Protein AF-A0A397IUG8-F1 (afdb_monomer)

Foldseek 3Di:
DPPVVVVVVLVVLPVDDPPVSVVVVVVVQVVCCVVPVDRPLPDPDPDDDDDDDDDDDPPLPPVQAAEDADPPPCVVVLQVSCCVVPVQWDWDDQDPQRKIFTDGNDQCDADPWPRHGDRDGTWIWHQDPDPPSFWIWIADPVCNVTDIHTRYGYDD

Mean predicted aligned error: 15.85 Å

pLDDT: mean 71.84, std 16.37, range [29.31, 91.5]

Solvent-accessible surface area (backbone atoms only — not comparable to full-atom values): 9809 Å² total; per-residue (Å²): 130,84,60,67,60,60,60,52,56,52,56,70,50,68,85,48,74,62,81,64,42,56,56,52,51,53,53,52,52,50,53,47,33,70,75,66,73,47,63,91,83,64,67,96,72,82,76,85,80,80,87,87,80,94,76,93,71,92,79,70,66,82,83,64,54,42,78,40,78,48,88,73,81,47,50,68,61,52,50,52,50,48,30,72,77,34,74,50,41,41,84,75,47,66,48,101,77,64,27,37,35,25,38,66,77,43,74,79,48,52,38,94,64,81,64,47,64,57,86,80,66,45,41,33,37,40,55,74,79,78,92,63,76,39,52,35,30,41,41,45,79,91,46,75,89,53,72,68,47,71,42,34,34,46,62,131

Sequence (156 aa):
MLTDDYYKWYAELDDLPTPLTDKIRLILYRAYTEETGLDPWINSETSESKQIGEDADDYMSHDCVIKISKFPEDKDIIHDAVHKRFPFLTYTNSNAWHRDVFKYTDSEAKCPICKEVHTRLGIWGDWSCLGKDDHYFLNCPFRIDQKKVIIAIQEK

Radius of gyration: 17.5 Å; Cα contacts (8 Å, |Δi|>4): 181; chains: 1; bounding box: 40×41×42 Å

Secondary structure (DSSP, 8-state):
---HHHHHHHHHTTTS-HHHHHHHHHHHHHHHHHHH---TTS-S-----------S-----GGG-EEESSTTTTHHHHHHHHHHH-TTEEEEEEETTTEEEEEESSTTPBPTTT--B-SS-PEEEES-SSSS--EEEEE-TT-TTSPPEEEEEE--

Organism: NCBI:txid1348612

Structure (mmCIF, N/CA/C/O backbone):
data_AF-A0A397IUG8-F1
#
_entry.id   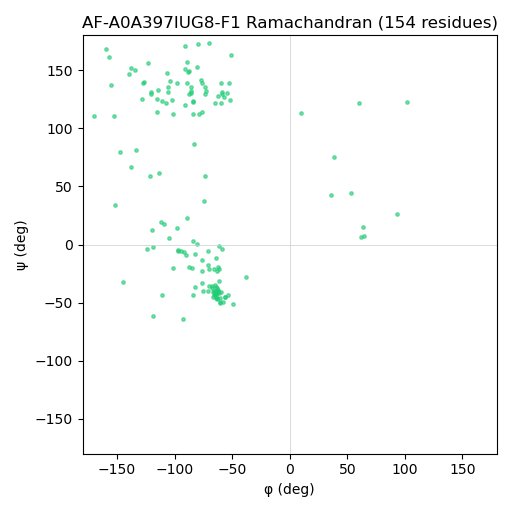AF-A0A397IUG8-F1
#
loop_
_atom_site.group_PDB
_atom_site.id
_atom_site.type_symbol
_atom_site.label_atom_id
_atom_site.label_alt_id
_atom_site.label_comp_id
_atom_site.label_asym_id
_atom_site.label_entity_id
_atom_site.label_seq_id
_atom_site.pdbx_PDB_ins_code
_atom_site.Cartn_x
_atom_site.Cartn_y
_atom_site.Cartn_z
_atom_site.occupancy
_atom_site.B_iso_or_equiv
_atom_site.auth_seq_id
_atom_site.auth_comp_id
_atom_site.auth_asym_id
_atom_site.auth_atom_id
_atom_site.pdbx_PDB_model_num
ATOM 1 N N . MET A 1 1 ? -2.101 -13.079 -28.030 1.00 40.66 1 MET A N 1
ATOM 2 C CA . MET A 1 1 ? -2.367 -14.457 -27.586 1.00 40.66 1 MET A CA 1
ATOM 3 C C . MET A 1 1 ? -1.403 -14.706 -26.442 1.00 40.66 1 MET A C 1
ATOM 5 O O . MET A 1 1 ? -0.252 -15.025 -26.699 1.00 40.66 1 MET A O 1
ATOM 9 N N . LEU A 1 2 ? -1.815 -14.395 -25.208 1.00 46.69 2 LEU A N 1
ATOM 10 C CA . LEU A 1 2 ? -1.109 -14.921 -24.041 1.00 46.69 2 LEU A CA 1
ATOM 11 C C . LEU A 1 2 ? -1.211 -16.439 -24.177 1.00 46.69 2 LEU A C 1
ATOM 13 O O . LEU A 1 2 ? -2.304 -16.963 -24.391 1.00 46.69 2 LEU A O 1
ATOM 17 N N . THR A 1 3 ? -0.074 -17.117 -24.226 1.00 59.59 3 THR A N 1
ATOM 18 C CA . THR A 1 3 ? -0.042 -18.571 -24.310 1.00 59.59 3 THR A CA 1
ATOM 19 C C . THR A 1 3 ? -0.647 -19.100 -23.016 1.00 59.59 3 THR A C 1
ATOM 21 O O . THR A 1 3 ? -0.155 -18.770 -21.937 1.00 59.59 3 THR A O 1
ATOM 24 N N . ASP A 1 4 ? -1.721 -19.889 -23.131 1.00 63.94 4 ASP A N 1
ATOM 25 C CA . ASP A 1 4 ? -2.411 -20.609 -22.042 1.00 63.94 4 ASP A CA 1
ATOM 26 C C . ASP A 1 4 ? -1.458 -21.175 -20.975 1.00 63.94 4 ASP A C 1
ATOM 28 O O . ASP A 1 4 ? -1.808 -21.294 -19.801 1.00 63.94 4 ASP A O 1
ATOM 32 N N . ASP A 1 5 ? -0.228 -21.477 -21.380 1.00 67.00 5 ASP A N 1
ATOM 33 C CA . ASP A 1 5 ? 0.876 -21.893 -20.537 1.00 67.00 5 ASP A CA 1
ATOM 34 C C . ASP A 1 5 ? 1.090 -20.987 -19.310 1.00 67.00 5 ASP A C 1
ATOM 36 O O . ASP A 1 5 ? 1.107 -21.520 -18.205 1.00 67.00 5 ASP A O 1
ATOM 40 N N . TYR A 1 6 ? 1.196 -19.652 -19.420 1.00 70.81 6 TYR A N 1
ATOM 41 C CA . TYR A 1 6 ? 1.493 -18.807 -18.239 1.00 70.81 6 TYR A CA 1
ATOM 42 C C . TYR A 1 6 ? 0.419 -18.933 -17.151 1.00 70.81 6 TYR A C 1
ATOM 44 O O . TYR A 1 6 ? 0.738 -19.123 -15.976 1.00 70.81 6 TYR A O 1
ATOM 52 N N . TYR A 1 7 ? -0.856 -18.879 -17.544 1.00 70.06 7 TYR A N 1
ATOM 53 C CA . TYR A 1 7 ? -1.974 -19.018 -16.610 1.00 70.06 7 TYR A CA 1
ATOM 54 C C . TYR A 1 7 ? -2.059 -20.426 -16.021 1.00 70.06 7 TYR A C 1
ATOM 56 O O . TYR A 1 7 ? -2.357 -20.575 -14.836 1.00 70.06 7 TYR A O 1
ATOM 64 N N . LYS A 1 8 ? -1.733 -21.453 -16.812 1.00 74.88 8 LYS A N 1
ATOM 65 C CA . LYS A 1 8 ? -1.651 -22.834 -16.337 1.00 74.88 8 LYS A CA 1
ATOM 66 C C 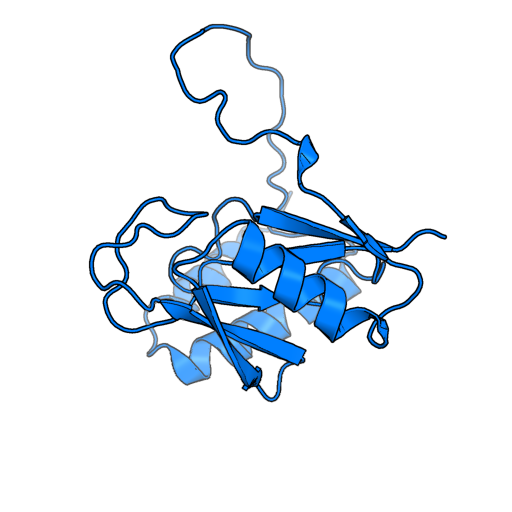. LYS A 1 8 ? -0.551 -23.010 -15.284 1.00 74.88 8 LYS A C 1
ATOM 68 O O . LYS A 1 8 ? -0.817 -23.563 -14.223 1.00 74.88 8 LYS A O 1
ATOM 73 N N . TRP A 1 9 ? 0.645 -22.472 -15.529 1.00 75.56 9 TRP A N 1
ATOM 74 C CA . TRP A 1 9 ? 1.749 -22.474 -14.562 1.00 75.56 9 TRP A CA 1
ATOM 75 C C . TRP A 1 9 ? 1.410 -21.686 -13.289 1.00 75.56 9 TRP A C 1
ATOM 77 O O . TRP A 1 9 ? 1.756 -22.111 -12.189 1.00 75.56 9 TRP A O 1
ATOM 87 N N . TYR A 1 10 ? 0.725 -20.545 -13.416 1.00 70.44 10 TYR A N 1
ATOM 88 C CA . TYR A 1 10 ? 0.308 -19.744 -12.264 1.00 70.44 10 TYR A CA 1
ATOM 89 C C . TYR A 1 10 ? -0.689 -20.495 -11.372 1.00 70.44 10 TYR A C 1
ATOM 91 O O . TYR A 1 10 ? -0.535 -20.490 -10.151 1.00 70.44 10 TYR A O 1
ATOM 99 N N . ALA A 1 11 ? -1.669 -21.175 -11.976 1.00 71.25 11 ALA A N 1
ATOM 100 C CA . ALA A 1 11 ? -2.666 -21.966 -11.257 1.00 71.25 11 ALA A CA 1
ATOM 101 C C . ALA A 1 11 ? -2.033 -23.124 -10.465 1.00 71.25 11 ALA A C 1
ATOM 103 O O . ALA A 1 11 ? -2.406 -23.352 -9.320 1.00 71.25 11 ALA A O 1
ATOM 104 N N . GLU A 1 12 ? -1.014 -23.792 -11.017 1.00 75.62 12 GLU A N 1
ATOM 105 C CA . GLU A 1 12 ? -0.266 -24.848 -10.310 1.00 75.62 12 GLU A CA 1
ATOM 106 C C . GLU A 1 12 ? 0.486 -24.331 -9.068 1.00 75.62 12 GLU A C 1
ATOM 108 O O . GLU A 1 12 ? 0.780 -25.096 -8.149 1.00 75.62 12 GLU A O 1
ATOM 113 N N . LEU A 1 13 ? 0.780 -23.028 -9.007 1.00 68.00 13 LEU A N 1
ATOM 114 C CA . LEU A 1 13 ? 1.410 -22.388 -7.855 1.00 68.00 13 LEU A CA 1
ATOM 115 C C . LEU A 1 13 ? 0.396 -21.862 -6.828 1.00 68.00 13 LEU A C 1
ATOM 117 O O . LEU A 1 13 ? 0.821 -21.423 -5.767 1.00 68.00 13 LEU A O 1
ATOM 121 N N . ASP A 1 14 ? -0.911 -21.837 -7.094 1.00 62.97 14 ASP A N 1
ATOM 122 C CA . ASP A 1 14 ? -1.920 -21.324 -6.143 1.00 62.97 14 ASP A CA 1
ATOM 123 C C . ASP A 1 14 ? -2.248 -22.277 -4.998 1.00 62.97 14 ASP A C 1
ATOM 125 O O . ASP A 1 14 ? -2.546 -21.837 -3.889 1.00 62.97 14 ASP A O 1
ATOM 129 N N . ASP A 1 15 ? -2.000 -23.566 -5.201 1.00 65.88 15 ASP A N 1
ATOM 130 C CA . ASP A 1 15 ? -2.264 -24.605 -4.206 1.00 65.88 15 ASP A CA 1
ATOM 131 C C . ASP A 1 15 ? -1.131 -24.797 -3.165 1.00 65.88 15 ASP A C 1
ATOM 133 O O . ASP A 1 15 ? -1.209 -25.681 -2.306 1.00 65.88 15 ASP A O 1
ATOM 137 N N . LEU A 1 16 ? -0.058 -23.992 -3.201 1.00 64.50 16 LEU A N 1
ATOM 138 C CA . LEU A 1 16 ? 1.146 -24.163 -2.366 1.00 64.50 16 LEU A CA 1
ATOM 139 C C . LEU A 1 16 ? 1.267 -23.126 -1.225 1.00 64.50 16 LEU A C 1
ATOM 141 O O . LEU A 1 16 ? 0.915 -21.960 -1.399 1.00 64.50 16 LEU A O 1
ATOM 145 N N . PRO A 1 17 ? 1.847 -23.493 -0.059 1.00 54.72 17 PRO A N 1
ATOM 146 C CA . PRO A 1 17 ? 1.953 -22.613 1.105 1.00 54.72 17 PRO A CA 1
ATOM 147 C C . PRO A 1 17 ? 2.718 -21.306 0.825 1.00 54.72 17 PRO A C 1
ATOM 149 O O . PRO A 1 17 ? 3.841 -21.284 0.325 1.00 54.72 17 PRO A O 1
ATOM 152 N N . THR A 1 18 ? 2.091 -20.211 1.243 1.00 61.19 18 THR A N 1
ATOM 153 C CA . THR A 1 18 ? 2.238 -18.828 0.760 1.00 61.19 18 THR A CA 1
ATOM 154 C C . THR A 1 18 ? 3.654 -18.217 0.731 1.00 61.19 18 THR A C 1
ATOM 156 O O . THR A 1 18 ? 4.006 -17.608 -0.277 1.00 61.19 18 THR A O 1
ATOM 159 N N . PRO A 1 19 ? 4.532 -18.365 1.747 1.00 54.78 19 PRO A N 1
ATOM 160 C C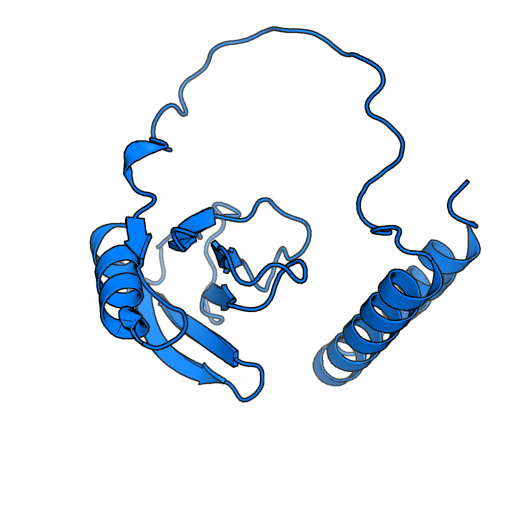A . PRO A 1 19 ? 5.748 -17.539 1.816 1.00 54.78 19 PRO A CA 1
ATOM 161 C C . PRO A 1 19 ? 6.812 -17.849 0.752 1.00 54.78 19 PRO A C 1
ATOM 163 O O . PRO A 1 19 ? 7.526 -16.950 0.305 1.00 54.78 19 PRO A O 1
ATOM 166 N N . LEU A 1 20 ? 6.965 -19.123 0.373 1.00 56.75 20 LEU A N 1
ATOM 167 C CA . LEU A 1 20 ? 7.956 -19.541 -0.628 1.00 56.75 20 LEU A CA 1
ATOM 168 C C . LEU A 1 20 ? 7.421 -19.313 -2.047 1.00 56.75 20 LEU A C 1
ATOM 170 O O . LEU A 1 20 ? 8.160 -18.894 -2.940 1.00 56.75 20 LEU A O 1
ATOM 174 N N . THR A 1 21 ? 6.122 -19.537 -2.216 1.00 63.22 21 THR A N 1
ATOM 175 C CA . THR A 1 21 ? 5.392 -19.418 -3.474 1.00 63.22 21 THR A CA 1
ATOM 176 C C . THR A 1 21 ? 5.371 -17.980 -3.993 1.00 63.22 21 THR A C 1
ATOM 178 O O . THR A 1 21 ? 5.625 -17.757 -5.175 1.00 63.22 21 THR A O 1
ATOM 181 N N . ASP A 1 22 ? 5.197 -16.985 -3.119 1.00 65.75 22 ASP A N 1
ATOM 182 C CA . ASP A 1 22 ? 5.182 -15.567 -3.512 1.00 65.75 22 ASP A CA 1
ATOM 183 C C . ASP A 1 22 ? 6.518 -15.098 -4.105 1.00 65.75 22 ASP A C 1
ATOM 185 O O . ASP A 1 22 ? 6.557 -14.342 -5.079 1.00 65.75 22 ASP A O 1
ATOM 189 N N . LYS A 1 23 ? 7.637 -15.588 -3.556 1.00 73.06 23 LYS A N 1
ATOM 190 C CA . LYS A 1 23 ? 8.977 -15.271 -4.067 1.00 73.06 23 LYS A CA 1
ATOM 191 C C . LYS A 1 23 ? 9.195 -15.863 -5.459 1.00 73.06 23 LYS A C 1
ATOM 193 O O . LYS A 1 23 ? 9.771 -15.201 -6.319 1.00 73.06 23 LYS A O 1
ATOM 198 N N . ILE A 1 24 ? 8.726 -17.090 -5.678 1.00 78.06 24 ILE A N 1
ATOM 199 C CA . ILE A 1 24 ? 8.817 -17.778 -6.972 1.00 78.06 24 ILE A CA 1
ATOM 200 C C . ILE A 1 24 ? 7.954 -17.057 -8.015 1.00 78.06 24 ILE A C 1
ATOM 202 O O . ILE A 1 24 ? 8.442 -16.758 -9.104 1.00 78.06 24 ILE A O 1
ATOM 206 N N . ARG A 1 25 ? 6.720 -16.676 -7.659 1.00 72.62 25 ARG A N 1
ATOM 207 C CA . ARG A 1 25 ? 5.813 -15.907 -8.530 1.00 72.62 25 ARG A CA 1
ATOM 208 C C . ARG A 1 25 ? 6.433 -14.600 -9.008 1.00 72.62 25 ARG A C 1
ATOM 210 O O . ARG A 1 25 ? 6.361 -14.286 -10.192 1.00 72.62 25 ARG A O 1
ATOM 217 N N . LEU A 1 26 ? 7.075 -13.853 -8.108 1.00 72.00 26 LEU A N 1
ATOM 218 C CA . LEU A 1 26 ? 7.681 -12.567 -8.454 1.00 72.00 26 LEU A CA 1
ATOM 219 C C . LEU A 1 26 ? 8.880 -12.720 -9.403 1.00 72.00 26 LEU A C 1
ATOM 221 O O . LEU A 1 26 ? 9.054 -11.894 -10.297 1.00 72.00 26 LEU A O 1
ATOM 225 N N . ILE A 1 27 ? 9.693 -13.768 -9.223 1.00 81.06 27 ILE A N 1
ATOM 226 C CA . ILE A 1 27 ? 10.823 -14.073 -10.115 1.00 81.06 27 ILE A CA 1
ATOM 227 C C . ILE A 1 27 ? 10.312 -14.400 -11.521 1.00 81.06 27 ILE A C 1
ATOM 229 O O . ILE A 1 27 ? 10.818 -13.847 -12.494 1.00 81.06 27 ILE A O 1
ATOM 233 N N . LEU A 1 28 ? 9.283 -15.245 -11.620 1.00 78.19 28 LEU A N 1
ATOM 234 C CA . LEU A 1 28 ? 8.687 -15.636 -12.899 1.00 78.19 28 LEU A CA 1
ATOM 235 C C . LEU A 1 28 ? 8.022 -14.454 -13.609 1.00 78.19 28 LEU A C 1
ATOM 237 O O . LEU A 1 28 ? 8.205 -14.282 -14.809 1.00 78.19 28 LEU A O 1
ATOM 241 N N . TYR A 1 29 ? 7.300 -13.613 -12.865 1.00 76.75 29 TYR A N 1
ATOM 242 C CA . TYR A 1 29 ? 6.704 -12.392 -13.401 1.00 76.75 29 TYR A CA 1
ATOM 243 C C . TYR A 1 29 ? 7.761 -11.464 -14.009 1.00 76.75 29 TYR A C 1
ATOM 245 O O . TYR A 1 29 ? 7.618 -11.051 -15.155 1.00 76.75 29 TYR A O 1
ATOM 253 N N . ARG A 1 30 ? 8.849 -11.186 -13.274 1.00 77.31 30 ARG A N 1
ATOM 254 C CA . ARG A 1 30 ? 9.938 -10.328 -13.768 1.00 77.31 30 ARG A CA 1
ATOM 255 C C . ARG A 1 30 ? 10.583 -10.899 -15.025 1.00 77.31 30 ARG A C 1
ATOM 257 O O . ARG A 1 30 ? 10.659 -10.186 -16.021 1.00 77.31 30 ARG A O 1
ATOM 264 N N . ALA A 1 31 ? 10.964 -12.177 -14.995 1.00 79.44 31 ALA A N 1
ATOM 265 C CA . ALA A 1 31 ? 11.579 -12.848 -16.139 1.00 79.44 31 ALA A CA 1
ATOM 266 C C . ALA A 1 31 ? 10.687 -12.765 -17.387 1.00 79.44 31 ALA A C 1
ATOM 268 O O . ALA A 1 31 ? 11.153 -12.386 -18.45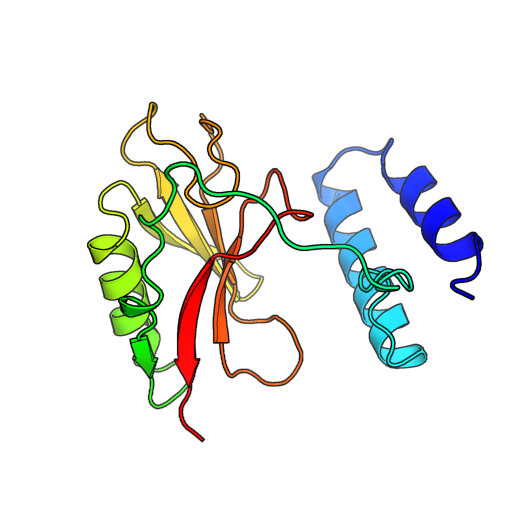7 1.00 79.44 31 ALA A O 1
ATOM 269 N N . TYR A 1 32 ? 9.386 -13.013 -17.231 1.00 74.44 32 TYR A N 1
ATOM 270 C CA . TYR A 1 32 ? 8.425 -12.905 -18.323 1.00 74.44 32 TYR A CA 1
ATOM 271 C C . TYR A 1 32 ? 8.314 -11.476 -18.872 1.00 74.44 32 TYR A C 1
ATOM 273 O O . TYR A 1 32 ? 8.346 -11.278 -20.088 1.00 74.44 32 TYR A O 1
ATOM 281 N N . THR A 1 33 ? 8.194 -10.469 -18.001 1.00 72.56 33 THR A N 1
ATOM 282 C CA . THR A 1 33 ? 8.097 -9.067 -18.437 1.00 72.56 33 THR A CA 1
ATOM 283 C C . THR A 1 33 ? 9.373 -8.582 -19.124 1.00 72.56 33 THR A C 1
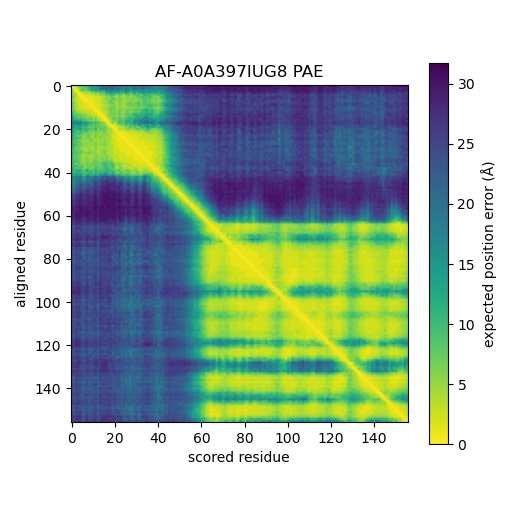ATOM 285 O O . THR A 1 33 ? 9.290 -7.813 -20.076 1.00 72.56 33 THR A O 1
ATOM 288 N N . GLU A 1 34 ? 10.544 -9.045 -18.682 1.00 76.31 34 GLU A N 1
ATOM 289 C CA . GLU A 1 34 ? 11.838 -8.720 -19.294 1.00 76.31 34 GLU A CA 1
ATOM 290 C C . GLU A 1 34 ? 12.005 -9.393 -20.662 1.00 76.31 34 GLU A C 1
ATOM 292 O O . GLU A 1 34 ? 12.504 -8.769 -21.596 1.00 76.31 34 GLU A O 1
ATOM 297 N N . GLU A 1 35 ? 11.561 -10.645 -20.798 1.00 75.44 35 GLU A N 1
ATOM 298 C CA . GLU A 1 35 ? 11.688 -11.418 -22.036 1.00 75.44 35 GLU A CA 1
ATOM 299 C C . GLU A 1 35 ? 10.682 -10.981 -23.107 1.00 75.44 35 GLU A C 1
ATOM 301 O O . GLU A 1 35 ? 11.018 -10.888 -24.287 1.00 75.44 35 GLU A O 1
ATOM 306 N N . THR A 1 36 ? 9.444 -10.693 -22.706 1.00 70.94 36 THR A N 1
ATOM 307 C CA . THR A 1 36 ? 8.351 -10.417 -23.650 1.00 70.94 36 THR A CA 1
ATOM 308 C C . THR A 1 36 ? 8.046 -8.932 -23.813 1.00 70.94 36 THR A C 1
ATOM 310 O O . THR A 1 36 ? 7.419 -8.546 -24.799 1.00 70.94 36 THR A O 1
ATOM 313 N N . GLY A 1 37 ? 8.448 -8.087 -22.858 1.00 70.94 37 GLY A N 1
ATOM 314 C CA . GLY A 1 37 ? 8.044 -6.679 -22.799 1.00 70.94 37 GLY A CA 1
ATOM 315 C C . GLY A 1 37 ? 6.541 -6.472 -22.568 1.00 70.94 37 GLY A C 1
ATOM 316 O O . GLY A 1 37 ? 6.061 -5.342 -22.656 1.00 70.94 37 GLY A O 1
ATOM 317 N N . LEU A 1 38 ? 5.790 -7.544 -22.301 1.00 67.81 38 LEU A N 1
ATOM 318 C CA . LEU A 1 38 ? 4.353 -7.524 -22.063 1.00 67.81 38 LEU A CA 1
ATOM 319 C C . LEU A 1 38 ? 4.087 -7.686 -20.572 1.00 67.81 38 LEU A C 1
ATOM 321 O O . LEU A 1 38 ? 4.727 -8.495 -19.904 1.00 67.81 38 LEU A O 1
ATOM 325 N N . ASP A 1 39 ? 3.105 -6.947 -20.062 1.00 67.31 39 ASP A N 1
ATOM 326 C CA . ASP A 1 39 ? 2.569 -7.198 -18.730 1.00 67.31 39 ASP A CA 1
ATOM 327 C C . ASP A 1 39 ? 1.500 -8.304 -18.841 1.00 67.31 39 ASP A C 1
ATOM 329 O O . ASP A 1 39 ? 0.458 -8.076 -19.464 1.00 67.31 39 ASP A O 1
ATOM 333 N N . PRO A 1 40 ? 1.734 -9.507 -18.281 1.00 59.38 40 PRO A N 1
ATOM 334 C CA . PRO A 1 40 ? 0.784 -10.618 -18.332 1.00 59.38 40 PRO A CA 1
ATOM 335 C C . PRO A 1 40 ? -0.530 -10.328 -17.587 1.00 59.38 40 PRO A C 1
ATOM 337 O O . PRO A 1 40 ? -1.495 -11.068 -17.763 1.00 59.38 40 PRO A O 1
ATOM 340 N N . TRP A 1 41 ? -0.596 -9.257 -16.788 1.00 63.91 41 TRP A N 1
ATOM 341 C CA . TRP A 1 41 ? -1.809 -8.800 -16.103 1.00 63.91 41 TRP A CA 1
ATOM 342 C C . TRP A 1 41 ? -2.574 -7.723 -16.879 1.00 63.91 41 TRP A C 1
ATOM 344 O O . TRP A 1 41 ? -3.678 -7.345 -16.482 1.00 63.91 41 TRP A O 1
ATOM 354 N N . ILE A 1 42 ? -2.030 -7.234 -17.999 1.00 58.62 42 ILE A N 1
ATOM 355 C CA . ILE A 1 42 ? -2.777 -6.408 -18.949 1.00 58.62 42 ILE A CA 1
ATOM 356 C C . ILE A 1 42 ? -3.557 -7.361 -19.855 1.00 58.62 42 ILE A C 1
ATOM 358 O O . ILE A 1 42 ? -3.109 -7.772 -20.926 1.00 58.62 42 ILE A O 1
ATOM 362 N N . ASN A 1 43 ? -4.746 -7.742 -19.394 1.00 46.00 43 ASN A N 1
ATOM 363 C CA . ASN A 1 43 ? -5.674 -8.548 -20.174 1.00 46.00 43 ASN A CA 1
ATOM 364 C C . ASN A 1 43 ? -5.989 -7.836 -21.498 1.00 46.00 43 ASN A C 1
ATOM 366 O O . ASN A 1 43 ? -6.421 -6.681 -21.525 1.00 46.00 43 ASN A O 1
ATOM 370 N N . SER A 1 44 ? -5.806 -8.553 -22.603 1.00 48.06 44 SER A N 1
ATOM 371 C CA . SER A 1 44 ? -6.195 -8.147 -23.949 1.00 48.06 44 SER A CA 1
ATOM 372 C C . SER A 1 44 ? -7.714 -8.221 -24.144 1.00 48.06 44 SER A C 1
ATOM 374 O O . SER A 1 44 ? -8.179 -8.943 -25.015 1.00 48.06 44 SER A O 1
ATOM 376 N N . GLU A 1 45 ? -8.483 -7.492 -23.338 1.00 43.44 45 GLU A N 1
ATOM 377 C CA . GLU A 1 45 ? -9.905 -7.213 -23.559 1.00 43.44 45 GLU A CA 1
ATOM 378 C C . GLU A 1 45 ? -10.237 -5.822 -23.005 1.00 43.44 45 GLU A C 1
ATOM 380 O O . GLU A 1 45 ? -10.784 -5.646 -21.924 1.00 43.44 45 GLU A O 1
ATOM 385 N N . THR A 1 46 ? -9.897 -4.789 -23.769 1.00 39.25 46 THR A N 1
ATOM 386 C CA . THR A 1 46 ? -10.613 -3.506 -23.706 1.00 39.25 46 THR A CA 1
ATOM 387 C C . THR A 1 46 ? -11.163 -3.203 -25.093 1.00 39.25 46 THR A C 1
ATOM 389 O O . THR A 1 46 ? -10.857 -2.195 -25.720 1.00 39.25 46 THR A O 1
ATOM 392 N N . SER A 1 47 ? -11.993 -4.121 -25.595 1.00 38.44 47 SER A N 1
ATOM 393 C CA . SER A 1 47 ? -13.041 -3.743 -26.536 1.00 38.44 47 SER A CA 1
ATOM 394 C C . SER A 1 47 ? -14.163 -3.087 -25.732 1.00 38.44 47 SER A C 1
ATOM 396 O O . SER A 1 47 ? -14.775 -3.728 -24.882 1.00 38.44 47 SER A O 1
ATOM 398 N N . GLU A 1 48 ? -14.359 -1.795 -25.980 1.00 44.00 48 GLU A N 1
ATOM 399 C CA . GLU A 1 48 ? -15.564 -0.993 -25.745 1.00 44.00 48 GLU A CA 1
ATOM 400 C C . GLU A 1 48 ? -16.697 -1.639 -24.918 1.00 44.00 48 GLU A C 1
ATOM 402 O O . GLU A 1 48 ? -17.444 -2.482 -25.413 1.00 44.00 48 GLU A O 1
ATOM 407 N N . SER A 1 49 ? -16.965 -1.124 -23.713 1.00 37.72 49 SER A N 1
ATOM 408 C CA . SER A 1 49 ? -18.356 -1.031 -23.249 1.00 37.72 49 SER A CA 1
ATOM 409 C C . SER A 1 49 ? -18.587 0.113 -22.252 1.00 37.72 49 SER A C 1
ATOM 411 O O . SER A 1 49 ? -18.125 0.111 -21.120 1.00 37.72 49 SER A O 1
ATOM 413 N N . LYS A 1 50 ? -19.325 1.101 -22.772 1.00 34.22 50 LYS A N 1
ATOM 414 C CA . LYS A 1 50 ? -20.532 1.738 -22.220 1.00 34.22 50 LYS A CA 1
ATOM 415 C C . LYS A 1 50 ? -20.486 2.445 -20.857 1.00 34.22 50 LYS A C 1
ATOM 417 O O . LYS A 1 50 ? -20.296 1.866 -19.799 1.00 34.22 50 LYS A O 1
ATOM 422 N N . GLN A 1 51 ? -20.837 3.726 -20.961 1.00 45.72 51 GLN A N 1
ATOM 423 C CA . GLN A 1 51 ? -21.361 4.613 -19.927 1.00 45.72 51 GLN A CA 1
ATOM 424 C C . GLN A 1 51 ? -22.561 4.010 -19.162 1.00 45.72 51 GLN A C 1
ATOM 426 O O . GLN A 1 51 ? -23.278 3.169 -19.708 1.00 45.72 51 GLN A O 1
ATOM 431 N N . ILE A 1 52 ? -22.829 4.617 -17.992 1.00 34.41 52 ILE A N 1
ATOM 432 C CA . ILE A 1 52 ? -23.963 4.489 -17.041 1.00 34.41 52 ILE A CA 1
ATOM 433 C C . ILE A 1 52 ? -23.587 3.616 -15.820 1.00 34.41 52 ILE A C 1
ATOM 435 O O . ILE A 1 52 ? -23.188 2.474 -15.990 1.00 34.41 52 ILE A O 1
ATOM 439 N N . GLY A 1 53 ? -23.672 4.072 -14.565 1.00 29.31 53 GLY A N 1
ATOM 440 C CA . GLY A 1 53 ? -24.363 5.241 -14.021 1.00 29.31 53 GLY A CA 1
ATOM 441 C C . GLY A 1 53 ? -23.824 5.684 -12.657 1.00 29.31 53 GLY A C 1
ATOM 442 O O . GLY A 1 53 ? -23.009 5.009 -12.030 1.00 29.31 53 GLY A O 1
ATOM 443 N N . GLU A 1 54 ? -24.269 6.878 -12.285 1.00 50.22 54 GLU A N 1
ATOM 444 C CA . GLU A 1 54 ? -24.094 7.551 -11.002 1.00 50.22 54 GLU A CA 1
ATOM 445 C C . GLU A 1 54 ? -24.571 6.657 -9.852 1.00 50.22 54 GLU A C 1
ATOM 447 O O . GLU A 1 54 ? -25.675 6.133 -9.928 1.00 50.22 54 GLU A O 1
ATOM 452 N N . ASP A 1 55 ? -23.744 6.496 -8.816 1.00 33.50 55 ASP A N 1
ATOM 453 C CA . ASP A 1 55 ? -24.179 6.471 -7.415 1.00 33.50 55 ASP A CA 1
ATOM 454 C C . ASP A 1 55 ? -22.951 6.514 -6.484 1.00 33.50 55 ASP A C 1
ATOM 456 O O . ASP A 1 55 ? -22.147 5.588 -6.417 1.00 33.50 55 ASP A O 1
ATOM 460 N N . ALA A 1 56 ? -22.815 7.654 -5.800 1.00 37.59 56 ALA A N 1
ATOM 461 C CA . ALA A 1 56 ? -22.132 7.862 -4.522 1.00 37.59 56 ALA A CA 1
ATOM 462 C C . ALA A 1 56 ? -20.820 7.090 -4.254 1.00 37.59 56 ALA A C 1
ATOM 464 O O . ALA A 1 56 ? -20.786 6.211 -3.398 1.00 37.59 56 ALA A O 1
ATOM 465 N N . ASP A 1 57 ? -19.709 7.498 -4.877 1.00 37.31 57 ASP A N 1
ATOM 466 C CA . ASP A 1 57 ? -18.372 7.204 -4.322 1.00 37.31 57 ASP A CA 1
ATOM 467 C C . ASP A 1 57 ? -17.311 8.257 -4.711 1.00 37.31 57 ASP A C 1
ATOM 469 O O . ASP A 1 57 ? -16.121 7.978 -4.875 1.00 37.31 57 ASP A O 1
ATOM 473 N N . ASP A 1 58 ? -17.746 9.518 -4.821 1.00 37.97 58 ASP A N 1
ATOM 474 C CA . ASP A 1 58 ? -16.914 10.705 -5.088 1.00 37.97 58 ASP A CA 1
ATOM 475 C C . ASP A 1 58 ? -16.078 11.141 -3.857 1.00 37.97 58 ASP A C 1
ATOM 477 O O . ASP A 1 58 ? -15.916 12.320 -3.559 1.00 37.97 58 ASP A O 1
ATOM 481 N N . TYR A 1 59 ? -15.559 10.177 -3.084 1.00 44.56 59 TYR A N 1
ATOM 482 C CA . TYR A 1 59 ? -14.644 10.420 -1.955 1.00 44.56 59 TYR A CA 1
ATOM 483 C C . TYR A 1 59 ? -13.222 9.903 -2.217 1.00 44.56 59 TYR A C 1
ATOM 485 O O . TYR A 1 59 ? -12.418 9.706 -1.308 1.00 44.56 59 TYR A O 1
ATOM 493 N N . MET A 1 60 ? -12.864 9.682 -3.477 1.00 45.25 60 MET A N 1
ATOM 494 C CA . MET A 1 60 ? -11.475 9.455 -3.870 1.00 45.25 60 MET A CA 1
ATOM 495 C C . MET A 1 60 ? -11.032 10.627 -4.728 1.00 45.25 60 MET A C 1
ATOM 497 O O . MET A 1 60 ? -10.697 10.454 -5.896 1.00 45.25 60 MET A O 1
ATOM 501 N N . SER A 1 61 ? -11.059 11.828 -4.139 1.00 44.66 61 SER A N 1
ATOM 502 C CA . SER A 1 61 ? -10.518 13.005 -4.803 1.00 44.66 61 SER A CA 1
ATOM 503 C C . 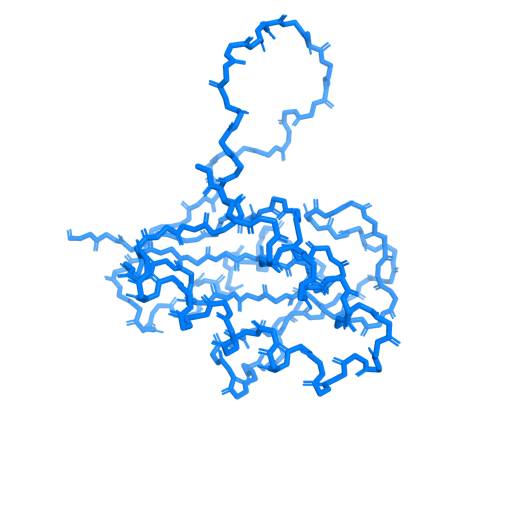SER A 1 61 ? -9.091 12.700 -5.263 1.00 44.66 61 SER A C 1
ATOM 505 O O . SER A 1 61 ? -8.217 12.312 -4.476 1.00 44.66 61 SER A O 1
ATOM 507 N N . HIS A 1 62 ? -8.872 12.879 -6.562 1.00 47.94 62 HIS A N 1
ATOM 508 C CA . HIS A 1 62 ? -7.556 12.916 -7.182 1.00 47.94 62 HIS A CA 1
ATOM 509 C C . HIS A 1 62 ? -6.660 14.035 -6.583 1.00 47.94 62 HIS A C 1
ATOM 511 O O . HIS A 1 62 ? -5.475 14.076 -6.901 1.00 47.94 62 HIS A O 1
ATOM 517 N N . ASP A 1 63 ? -7.163 14.878 -5.664 1.00 53.25 63 ASP A N 1
ATOM 518 C CA . ASP A 1 63 ? -6.451 16.008 -5.031 1.00 53.25 63 ASP A CA 1
ATOM 519 C C . ASP A 1 63 ? -5.342 15.643 -4.030 1.00 53.25 63 ASP A C 1
ATOM 521 O O . ASP A 1 63 ? -4.664 16.528 -3.513 1.00 53.25 63 ASP A O 1
ATOM 525 N N . CYS A 1 64 ? -5.144 14.368 -3.691 1.00 70.44 64 CYS A N 1
ATOM 526 C CA . CYS A 1 64 ? -4.206 13.984 -2.623 1.00 70.44 64 CYS A CA 1
ATOM 527 C C . CYS A 1 64 ? -2.883 13.384 -3.117 1.00 70.44 64 CYS A C 1
ATOM 529 O O . CYS A 1 64 ? -2.110 12.890 -2.294 1.00 70.44 64 CYS A O 1
ATOM 531 N N . VAL A 1 65 ? -2.633 13.367 -4.430 1.00 85.44 65 VAL A N 1
ATOM 532 C CA . VAL A 1 65 ? -1.354 12.891 -4.973 1.00 85.44 65 VAL A CA 1
ATOM 533 C C . VAL A 1 65 ? -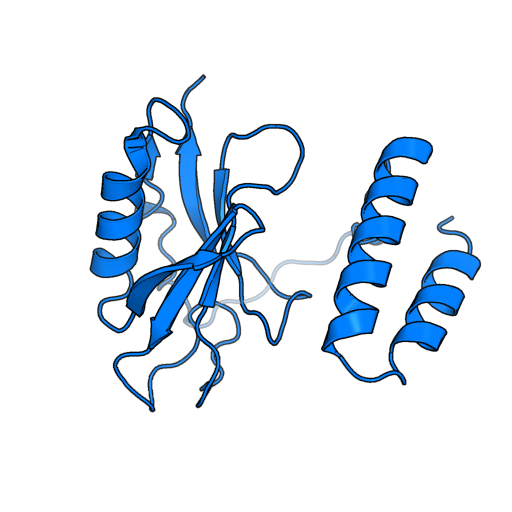0.316 13.998 -4.821 1.00 85.44 65 VAL A C 1
ATOM 535 O O . VAL A 1 65 ? -0.418 15.047 -5.455 1.00 85.44 65 VAL A O 1
ATOM 538 N N . ILE A 1 66 ? 0.676 13.779 -3.963 1.00 88.31 66 ILE A N 1
ATOM 539 C CA . ILE A 1 66 ? 1.753 14.744 -3.747 1.00 88.31 66 ILE A CA 1
ATOM 540 C C . ILE A 1 66 ? 2.799 14.642 -4.853 1.00 88.31 66 ILE A C 1
ATOM 542 O O . ILE A 1 66 ? 3.013 13.584 -5.445 1.00 88.31 66 ILE A O 1
ATOM 546 N N . LYS A 1 67 ? 3.482 15.749 -5.113 1.00 87.88 67 LYS A N 1
ATOM 547 C CA . LYS A 1 67 ? 4.661 15.750 -5.969 1.00 87.88 67 LYS A CA 1
ATOM 548 C C . LYS A 1 67 ? 5.909 15.702 -5.110 1.00 87.88 67 LYS A C 1
ATOM 550 O O . LYS A 1 67 ? 5.969 16.385 -4.090 1.00 87.88 67 LYS A O 1
ATOM 555 N N . ILE A 1 68 ? 6.883 14.916 -5.533 1.00 84.44 68 ILE A N 1
ATOM 556 C CA . ILE A 1 68 ? 8.189 14.832 -4.891 1.00 84.44 68 ILE A CA 1
ATOM 557 C C . ILE A 1 68 ? 9.286 15.152 -5.904 1.00 84.44 68 ILE A C 1
ATOM 559 O O . ILE A 1 68 ? 9.102 15.018 -7.115 1.00 84.44 68 ILE A O 1
ATOM 563 N N . SER A 1 69 ? 10.427 15.589 -5.394 1.00 78.25 69 SER A N 1
ATOM 564 C CA . SER A 1 69 ? 11.581 15.984 -6.190 1.00 78.25 69 SER A CA 1
ATOM 565 C C . SER A 1 69 ? 12.437 14.784 -6.581 1.00 78.25 69 SER A C 1
ATOM 567 O O . SER A 1 69 ? 12.857 14.669 -7.735 1.00 78.25 69 SER A O 1
ATOM 569 N N . LYS A 1 70 ? 12.686 13.869 -5.637 1.00 73.44 70 LYS A N 1
ATOM 570 C CA . LYS A 1 70 ? 13.535 12.708 -5.885 1.00 73.44 70 LYS A CA 1
ATOM 571 C C . LYS A 1 70 ? 13.235 11.536 -4.957 1.00 73.44 70 LYS A C 1
ATOM 573 O O . LYS A 1 70 ? 13.058 11.690 -3.748 1.00 73.44 70 LYS A O 1
ATOM 578 N N . PHE A 1 71 ? 13.218 10.345 -5.550 1.00 67.06 71 PHE A N 1
ATOM 579 C CA . PHE A 1 71 ? 13.226 9.086 -4.820 1.00 67.06 71 PHE A CA 1
ATOM 580 C C . PHE A 1 71 ? 14.664 8.645 -4.480 1.00 67.06 71 PHE A C 1
ATOM 582 O O . PHE A 1 71 ? 15.507 8.626 -5.385 1.00 67.06 71 PHE A O 1
ATOM 589 N N . PRO A 1 72 ? 14.955 8.175 -3.245 1.00 67.31 72 PRO A N 1
ATOM 590 C CA . PRO A 1 72 ? 14.093 8.035 -2.060 1.00 67.31 72 PRO A CA 1
ATOM 591 C C . PRO A 1 72 ? 14.210 9.190 -1.035 1.00 67.31 72 PRO A C 1
ATOM 593 O O . PRO A 1 72 ? 13.787 9.025 0.108 1.00 67.31 72 PRO A O 1
ATOM 596 N N . GLU A 1 73 ? 14.822 10.322 -1.387 1.00 72.62 73 GLU A N 1
ATOM 597 C CA . GLU A 1 73 ? 15.137 11.417 -0.455 1.00 72.62 73 GLU A CA 1
ATOM 598 C C . GLU A 1 73 ? 13.892 12.044 0.198 1.00 72.62 73 GLU A C 1
ATOM 600 O O . GLU A 1 73 ? 13.941 12.416 1.368 1.00 72.62 73 GLU A O 1
ATOM 605 N N . ASP A 1 74 ? 12.756 12.063 -0.505 1.00 78.56 74 ASP A N 1
ATOM 606 C CA . ASP A 1 74 ? 11.494 12.652 -0.029 1.00 78.56 74 ASP A CA 1
ATOM 607 C C . ASP A 1 74 ? 10.592 11.668 0.746 1.00 78.56 74 ASP A C 1
ATOM 609 O O . ASP A 1 74 ? 9.373 11.838 0.839 1.00 78.56 74 ASP A O 1
ATOM 613 N N . LYS A 1 75 ? 11.168 10.605 1.316 1.00 82.75 75 LYS A N 1
ATOM 614 C CA . LYS A 1 75 ? 10.409 9.539 1.987 1.00 82.75 75 LYS A CA 1
ATOM 615 C C . LYS A 1 75 ? 9.554 10.018 3.160 1.00 82.75 75 LYS A C 1
ATOM 617 O O . LYS A 1 75 ? 8.412 9.576 3.284 1.00 82.75 75 LYS A O 1
ATOM 622 N N . ASP A 1 76 ? 10.070 10.931 3.974 1.00 86.19 76 ASP A N 1
ATOM 623 C CA . ASP A 1 76 ? 9.328 11.468 5.120 1.00 86.19 76 ASP A CA 1
ATOM 624 C C . ASP A 1 76 ? 8.077 12.234 4.658 1.00 86.19 76 ASP A C 1
ATOM 626 O O . ASP A 1 76 ? 7.004 12.090 5.241 1.00 86.19 76 ASP A O 1
ATOM 630 N N . ILE A 1 77 ? 8.170 12.947 3.528 1.00 88.12 77 ILE A N 1
ATOM 631 C CA . ILE A 1 77 ? 7.044 13.670 2.917 1.00 88.12 77 ILE A CA 1
ATOM 632 C C . ILE A 1 77 ? 5.946 12.688 2.486 1.00 88.12 77 ILE A C 1
ATOM 634 O O . ILE A 1 77 ? 4.755 12.941 2.683 1.00 88.12 77 ILE A O 1
ATOM 638 N N . ILE A 1 78 ? 6.336 11.542 1.924 1.00 87.88 78 ILE A N 1
ATOM 639 C CA . ILE A 1 78 ? 5.398 10.483 1.533 1.00 87.88 78 ILE A CA 1
ATOM 640 C C . ILE A 1 78 ? 4.721 9.888 2.766 1.00 87.88 78 ILE A C 1
ATOM 642 O O . ILE A 1 78 ? 3.509 9.678 2.756 1.00 87.88 78 ILE A O 1
ATOM 646 N N . HIS A 1 79 ? 5.470 9.621 3.834 1.00 89.56 79 HIS A N 1
ATOM 647 C CA . HIS A 1 79 ? 4.921 9.042 5.063 1.00 89.56 79 HIS A CA 1
ATOM 648 C C . HIS A 1 79 ? 3.939 9.987 5.749 1.00 89.56 79 HIS A C 1
ATOM 650 O O . HIS A 1 79 ? 2.850 9.551 6.128 1.00 89.56 79 HIS A O 1
ATOM 656 N N . ASP A 1 80 ? 4.266 11.276 5.810 1.00 89.62 80 ASP A N 1
ATOM 657 C CA . ASP A 1 80 ? 3.365 12.318 6.299 1.00 89.62 80 ASP A CA 1
ATOM 658 C C . ASP A 1 80 ? 2.101 12.414 5.441 1.00 89.62 80 ASP A C 1
ATOM 660 O O . ASP A 1 80 ? 0.992 12.513 5.972 1.00 89.62 80 ASP A O 1
ATOM 664 N N . ALA A 1 81 ? 2.230 12.321 4.114 1.00 90.56 81 ALA A N 1
ATOM 665 C CA . ALA A 1 81 ? 1.084 12.309 3.212 1.00 90.56 81 ALA A CA 1
ATOM 666 C C . ALA A 1 81 ? 0.195 11.071 3.416 1.00 90.56 81 ALA A C 1
ATOM 668 O O . ALA A 1 81 ? -1.032 11.203 3.460 1.00 90.56 81 ALA A O 1
ATOM 669 N N . VAL A 1 82 ? 0.788 9.884 3.597 1.00 91.25 82 VAL A N 1
ATOM 670 C CA . VAL A 1 82 ? 0.047 8.658 3.935 1.00 91.25 82 VAL A CA 1
ATOM 671 C C . VAL A 1 82 ? -0.692 8.835 5.255 1.00 91.25 82 VAL A C 1
ATOM 673 O O . VAL A 1 82 ? -1.890 8.569 5.302 1.00 91.25 82 VAL A O 1
ATOM 676 N N . HIS A 1 83 ? -0.023 9.312 6.306 1.00 90.75 83 HIS A N 1
ATOM 677 C CA . HIS A 1 83 ? -0.636 9.476 7.623 1.00 90.75 83 HIS A CA 1
ATOM 678 C C . HIS A 1 83 ? -1.744 10.538 7.618 1.00 90.75 83 HIS A C 1
ATOM 680 O O . HIS A 1 83 ? -2.816 10.327 8.179 1.00 90.75 83 HIS A O 1
ATOM 686 N N . LYS A 1 84 ? -1.541 11.656 6.914 1.00 90.44 84 LYS A N 1
ATOM 687 C CA . LYS A 1 84 ? -2.554 12.706 6.757 1.00 90.44 84 LYS A CA 1
ATOM 688 C C . LYS A 1 84 ? -3.791 12.204 6.012 1.00 90.44 84 LYS A C 1
ATOM 690 O O . LYS A 1 84 ? -4.909 12.548 6.388 1.00 90.44 84 LYS A O 1
ATOM 695 N N . ARG A 1 85 ? -3.601 11.407 4.955 1.00 90.38 85 ARG A N 1
ATOM 696 C CA . ARG A 1 85 ? -4.701 10.845 4.154 1.00 90.38 85 ARG A CA 1
ATOM 697 C C . ARG A 1 85 ? -5.393 9.680 4.861 1.00 90.38 85 ARG A C 1
ATOM 699 O O . ARG A 1 85 ? -6.601 9.509 4.722 1.00 90.38 85 ARG A O 1
ATOM 706 N N . PHE A 1 86 ? -4.637 8.902 5.626 1.00 91.12 86 PHE A N 1
ATOM 707 C CA . PHE A 1 86 ? -5.095 7.719 6.341 1.00 91.12 86 PHE A CA 1
ATOM 708 C C . PHE A 1 86 ? -4.577 7.749 7.790 1.00 91.12 86 PHE A C 1
ATOM 710 O O . PHE A 1 86 ? -3.602 7.067 8.110 1.00 91.12 86 PHE A O 1
ATOM 717 N N . PRO A 1 87 ? -5.245 8.488 8.698 1.00 91.50 87 PRO A N 1
ATOM 718 C CA . PRO A 1 87 ? -4.801 8.633 10.092 1.00 91.50 87 PRO A CA 1
ATOM 719 C C . PRO A 1 87 ? -4.750 7.312 10.870 1.00 91.50 87 PRO A C 1
ATOM 721 O O . PRO A 1 87 ? -4.049 7.191 11.872 1.00 91.50 87 PRO A O 1
ATOM 724 N N . PHE A 1 88 ? -5.481 6.304 10.389 1.00 90.44 88 PHE A N 1
ATOM 725 C CA . PHE A 1 88 ? -5.484 4.947 10.929 1.00 90.44 88 PHE A CA 1
ATOM 726 C C . PHE A 1 88 ? -4.289 4.095 10.466 1.00 90.44 88 PHE A C 1
ATOM 728 O O . PHE A 1 88 ? -4.200 2.925 10.830 1.00 90.44 88 PHE A O 1
ATOM 735 N N . LEU A 1 89 ? -3.384 4.638 9.645 1.00 91.31 89 LEU A N 1
ATOM 736 C CA . LEU A 1 89 ? -2.154 3.979 9.218 1.00 91.31 89 LEU A CA 1
ATOM 737 C C . LEU A 1 89 ? -0.944 4.583 9.930 1.00 91.31 89 LEU A C 1
ATOM 739 O O . LEU A 1 89 ? -0.788 5.800 10.033 1.00 91.31 89 LEU A O 1
ATOM 743 N N . THR A 1 90 ? -0.050 3.716 10.397 1.00 91.12 90 THR A N 1
ATOM 744 C CA . THR A 1 90 ? 1.230 4.105 11.000 1.00 91.12 90 THR A CA 1
ATOM 745 C C . THR A 1 90 ? 2.366 3.344 10.341 1.00 91.12 90 THR A C 1
ATOM 747 O O . THR A 1 90 ? 2.344 2.111 10.285 1.00 91.12 90 THR A O 1
ATOM 750 N N . TYR A 1 91 ? 3.358 4.083 9.841 1.00 90.94 91 TYR A N 1
ATOM 751 C CA . TYR A 1 91 ? 4.582 3.503 9.302 1.00 90.94 91 TYR A CA 1
ATOM 752 C C . TYR A 1 91 ? 5.305 2.696 10.384 1.00 90.94 91 TYR A C 1
ATOM 754 O O . TYR A 1 91 ? 5.373 3.101 11.542 1.00 90.94 91 TYR A O 1
ATOM 762 N N . THR A 1 92 ? 5.844 1.541 10.005 1.00 87.44 92 THR A N 1
ATOM 763 C CA . THR A 1 92 ? 6.576 0.674 10.934 1.00 87.44 92 THR A CA 1
ATOM 764 C C . THR A 1 92 ? 8.013 0.475 10.508 1.00 87.44 92 THR A C 1
ATOM 766 O O . THR A 1 92 ? 8.937 0.847 11.224 1.00 87.44 92 THR A O 1
ATOM 769 N N . ASN A 1 93 ? 8.218 -0.109 9.339 1.00 81.31 93 ASN A N 1
ATOM 770 C CA . ASN A 1 93 ? 9.532 -0.315 8.770 1.00 81.31 93 ASN A CA 1
ATOM 771 C C . ASN A 1 93 ? 9.425 -0.455 7.258 1.00 81.31 93 ASN A C 1
ATOM 773 O O . ASN A 1 93 ? 8.371 -0.794 6.721 1.00 81.31 93 ASN A O 1
ATOM 777 N N . SER A 1 94 ? 10.548 -0.268 6.578 1.00 77.12 94 SER A N 1
ATOM 778 C CA . SER A 1 94 ? 10.719 -0.835 5.250 1.00 77.12 94 SER A CA 1
ATOM 779 C C . SER A 1 94 ? 11.222 -2.263 5.402 1.00 77.12 94 SER A C 1
ATOM 781 O O . SER A 1 94 ? 12.145 -2.532 6.174 1.00 77.12 94 SER A O 1
ATOM 783 N N . ASN A 1 95 ? 10.601 -3.197 4.697 1.00 67.88 95 ASN A N 1
ATOM 784 C CA . ASN A 1 95 ? 11.106 -4.558 4.625 1.00 67.88 95 ASN A CA 1
ATOM 785 C C . ASN A 1 95 ? 12.264 -4.648 3.609 1.00 67.88 95 ASN A C 1
ATOM 787 O O . ASN A 1 95 ? 12.553 -3.699 2.877 1.00 67.88 95 ASN A O 1
ATOM 791 N N . ALA A 1 96 ? 12.921 -5.809 3.555 1.00 57.94 96 ALA A N 1
ATOM 792 C CA . ALA A 1 96 ? 14.078 -6.064 2.688 1.00 57.94 96 ALA A CA 1
ATOM 793 C C . ALA A 1 96 ? 13.799 -5.936 1.171 1.00 57.94 96 ALA A C 1
ATOM 795 O O . ALA A 1 96 ? 14.708 -6.123 0.370 1.00 57.94 96 ALA A O 1
ATOM 796 N N . TRP A 1 97 ? 12.561 -5.630 0.774 1.00 59.72 97 TRP A N 1
ATOM 797 C CA . TRP A 1 97 ? 12.106 -5.546 -0.613 1.00 59.72 97 TRP A CA 1
ATOM 798 C C . TRP A 1 97 ? 11.828 -4.115 -1.069 1.00 59.72 97 TRP A C 1
ATOM 800 O O . TRP A 1 97 ? 11.107 -3.933 -2.045 1.00 59.72 97 TRP A O 1
ATOM 810 N N . HIS A 1 98 ? 12.346 -3.109 -0.356 1.00 68.50 98 HIS A N 1
ATOM 811 C CA . HIS A 1 98 ? 12.006 -1.704 -0.596 1.00 68.50 98 HIS A CA 1
ATOM 812 C C . HIS A 1 98 ? 10.490 -1.497 -0.582 1.00 68.50 98 HIS A C 1
ATOM 814 O O . HIS A 1 98 ? 9.939 -0.850 -1.463 1.00 68.50 98 HIS A O 1
ATOM 820 N N . ARG A 1 99 ? 9.799 -2.103 0.389 1.00 79.69 99 ARG A N 1
ATOM 821 C CA . ARG A 1 99 ? 8.384 -1.833 0.651 1.00 79.69 99 ARG A CA 1
ATOM 822 C C . ARG A 1 99 ? 8.225 -1.329 2.063 1.00 79.69 99 ARG A C 1
ATOM 824 O O . ARG A 1 99 ? 8.708 -1.963 3.001 1.00 79.69 99 ARG A O 1
ATOM 831 N N . ASP A 1 100 ? 7.527 -0.221 2.209 1.00 87.81 100 ASP A N 1
ATOM 832 C CA . ASP A 1 100 ? 7.108 0.275 3.505 1.00 87.81 100 ASP A CA 1
ATOM 833 C C . ASP A 1 100 ? 5.931 -0.538 4.014 1.00 87.81 100 ASP A C 1
ATOM 835 O O . ASP A 1 100 ? 5.014 -0.876 3.271 1.00 87.81 100 ASP A O 1
ATOM 839 N N . VAL A 1 101 ? 5.946 -0.844 5.300 1.00 88.88 101 VAL A N 1
ATOM 840 C CA . VAL A 1 101 ? 4.849 -1.521 5.975 1.00 88.88 101 VAL A CA 1
ATOM 841 C C . VAL A 1 101 ? 4.152 -0.508 6.868 1.00 88.88 101 VAL A C 1
ATOM 843 O O . VAL A 1 101 ? 4.765 0.057 7.779 1.00 88.88 101 VAL A O 1
ATOM 846 N N . PHE A 1 102 ? 2.856 -0.315 6.639 1.00 90.94 102 PHE A N 1
ATOM 847 C CA . PHE A 1 102 ? 2.001 0.503 7.490 1.00 90.94 102 PHE A CA 1
ATOM 848 C C . PHE A 1 102 ? 1.014 -0.390 8.227 1.00 90.94 102 PHE A C 1
ATOM 850 O O . PHE A 1 102 ? 0.258 -1.138 7.607 1.00 90.94 102 PHE A O 1
ATOM 857 N N . LYS A 1 103 ? 1.002 -0.321 9.556 1.00 90.94 103 LYS A N 1
ATOM 858 C CA . LYS A 1 103 ? 0.022 -1.041 10.372 1.00 90.94 103 LYS A CA 1
ATOM 859 C C . LYS A 1 103 ? -1.230 -0.203 10.567 1.00 90.94 103 LYS A C 1
ATOM 861 O O . LYS A 1 103 ? -1.151 1.020 10.656 1.00 90.94 103 LYS A O 1
ATOM 866 N N . TYR A 1 104 ? -2.353 -0.897 10.686 1.00 89.94 104 TYR A N 1
ATOM 867 C CA . TYR A 1 104 ? -3.598 -0.306 11.142 1.00 89.94 104 TYR A CA 1
ATOM 868 C C . TYR A 1 104 ? -3.512 -0.042 12.647 1.00 89.94 104 TYR A C 1
ATOM 870 O O . TYR A 1 104 ? -3.116 -0.926 13.409 1.00 89.94 104 TYR A O 1
ATOM 878 N N . THR A 1 105 ? -3.850 1.173 13.067 1.00 89.19 105 THR A N 1
ATOM 879 C CA . THR A 1 105 ? -4.000 1.530 14.487 1.00 89.19 105 THR A CA 1
ATOM 880 C C . THR A 1 105 ? -5.390 1.196 15.018 1.00 89.19 105 THR A C 1
ATOM 882 O O . THR A 1 105 ? -5.556 1.024 16.222 1.00 89.19 105 THR A O 1
ATOM 885 N N . ASP A 1 106 ? -6.362 1.054 14.118 1.00 86.50 106 ASP A N 1
ATOM 886 C CA . ASP A 1 106 ? -7.745 0.690 14.402 1.00 86.50 106 ASP A CA 1
ATOM 887 C C . ASP A 1 106 ? -8.063 -0.676 13.770 1.00 86.50 106 ASP A C 1
ATOM 889 O O . ASP A 1 106 ? -7.869 -0.882 12.571 1.00 86.50 106 ASP A O 1
ATOM 893 N N . SER A 1 107 ? -8.539 -1.620 14.585 1.00 82.38 107 SER A N 1
ATOM 894 C CA . SER A 1 107 ? -8.897 -2.975 14.152 1.00 82.38 107 SER A CA 1
ATOM 895 C C . SER A 1 107 ? -10.154 -3.040 13.289 1.00 82.38 107 SER A C 1
ATOM 897 O O . SER A 1 107 ? -10.369 -4.059 12.639 1.00 82.38 107 SER A O 1
ATOM 899 N N . GLU A 1 108 ? -10.984 -1.995 13.295 1.00 87.75 108 GLU A N 1
ATOM 900 C CA . GLU A 1 108 ? -12.189 -1.880 12.466 1.00 87.75 108 GLU A CA 1
ATOM 901 C C . GLU A 1 108 ? -11.943 -1.065 11.187 1.00 87.75 108 GLU A C 1
ATOM 903 O O . GLU A 1 108 ? -12.810 -1.003 10.308 1.00 87.75 108 GLU A O 1
ATOM 908 N N . ALA A 1 109 ? -10.751 -0.474 11.037 1.00 87.56 109 ALA A N 1
ATOM 909 C CA . ALA A 1 109 ? -10.407 0.298 9.855 1.00 87.56 109 ALA A CA 1
ATOM 910 C C . ALA A 1 109 ? -10.423 -0.577 8.597 1.00 87.56 109 ALA A C 1
ATOM 912 O O . ALA A 1 109 ? -9.771 -1.621 8.494 1.00 87.56 109 ALA A O 1
ATOM 913 N N . LYS A 1 110 ? -11.159 -0.102 7.593 1.00 89.06 110 LYS A N 1
ATOM 914 C CA . LYS A 1 110 ? -11.219 -0.734 6.278 1.00 89.06 110 LYS A CA 1
ATOM 915 C C . LYS A 1 110 ? -9.965 -0.410 5.480 1.00 89.06 110 LYS A C 1
ATOM 917 O O . LYS A 1 110 ? -9.476 0.721 5.475 1.00 89.06 110 LYS A O 1
ATOM 922 N N . CYS A 1 111 ? -9.477 -1.391 4.734 1.00 87.81 111 CYS A N 1
ATOM 923 C CA . CYS A 1 111 ? -8.394 -1.191 3.795 1.00 87.81 111 CYS A CA 1
ATOM 924 C C . CYS A 1 111 ? -8.786 -0.122 2.762 1.00 87.81 111 CYS A C 1
ATOM 926 O O . CYS A 1 111 ? -9.843 -0.241 2.134 1.00 87.81 111 CYS A O 1
ATOM 928 N N . PRO A 1 112 ? -7.946 0.899 2.518 1.00 87.25 112 PRO A N 1
ATOM 929 C CA . PRO A 1 112 ? -8.265 1.945 1.548 1.00 87.25 112 PRO A CA 1
ATOM 930 C C . PRO A 1 112 ? -8.412 1.412 0.114 1.00 87.25 112 PRO A C 1
ATOM 932 O O . PRO A 1 112 ? -9.060 2.069 -0.701 1.00 87.25 112 PRO A O 1
ATOM 935 N N . ILE A 1 113 ? -7.874 0.221 -0.169 1.00 87.06 113 ILE A N 1
ATOM 936 C CA . ILE A 1 113 ? -7.874 -0.434 -1.482 1.00 87.06 113 ILE A CA 1
ATOM 937 C C . ILE A 1 113 ? -9.066 -1.376 -1.642 1.00 87.06 113 ILE A C 1
ATOM 939 O O . ILE A 1 113 ? -9.935 -1.119 -2.468 1.00 87.06 113 ILE A O 1
ATOM 943 N N . CYS A 1 114 ? -9.130 -2.438 -0.832 1.00 86.44 114 CYS A N 1
ATOM 944 C CA . CYS A 1 114 ? -10.137 -3.489 -0.996 1.00 86.44 114 CYS A CA 1
ATOM 945 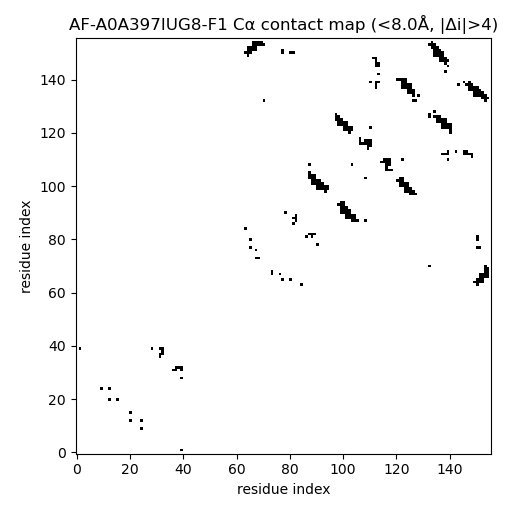C C . CYS A 1 114 ? -11.413 -3.270 -0.182 1.00 86.44 114 CYS A C 1
ATOM 947 O O . CYS A 1 114 ? -12.363 -4.031 -0.322 1.00 86.44 114 CYS A O 1
ATOM 949 N N . LYS A 1 115 ? -11.438 -2.243 0.678 1.00 86.69 115 LYS A N 1
ATOM 950 C CA . LYS A 1 115 ? -12.553 -1.891 1.576 1.00 86.69 115 LYS A CA 1
ATOM 951 C C . LYS A 1 115 ? -12.921 -2.963 2.615 1.00 86.69 115 LYS A C 1
ATOM 953 O O . LYS A 1 115 ? -13.873 -2.766 3.369 1.00 86.69 115 LYS A O 1
ATOM 958 N N . GLU A 1 116 ? -12.153 -4.045 2.714 1.00 86.06 116 GLU A N 1
ATOM 959 C CA . GLU A 1 116 ? -12.290 -5.081 3.743 1.00 86.06 116 GLU A CA 1
ATOM 960 C C . GLU A 1 116 ? -11.460 -4.742 4.992 1.00 86.06 116 GLU A C 1
ATOM 962 O O . GLU A 1 116 ? -10.496 -3.977 4.928 1.00 86.06 116 GLU A O 1
ATOM 967 N N . VAL A 1 117 ? -11.833 -5.305 6.142 1.00 86.38 117 VAL A N 1
ATOM 968 C CA . VAL A 1 117 ? -11.083 -5.162 7.400 1.00 86.38 117 VAL A CA 1
ATOM 969 C C . VAL A 1 117 ? -10.020 -6.254 7.483 1.00 86.38 117 VAL A C 1
ATOM 971 O O . VAL A 1 117 ? -10.317 -7.439 7.321 1.00 86.38 117 VAL A O 1
ATOM 974 N N . HIS A 1 118 ? -8.777 -5.870 7.769 1.00 80.19 118 HIS A N 1
ATOM 975 C CA . HIS A 1 118 ? -7.656 -6.799 7.889 1.00 80.19 118 HIS A CA 1
ATOM 976 C C . HIS A 1 118 ? -7.118 -6.811 9.317 1.00 80.19 118 HIS A C 1
ATOM 978 O O . HIS A 1 118 ? -6.541 -5.841 9.794 1.00 80.19 118 HIS A O 1
ATOM 984 N N . THR A 1 119 ? -7.266 -7.939 10.009 1.00 65.06 119 THR A N 1
ATOM 985 C CA . THR A 1 119 ? -7.008 -8.022 11.456 1.00 65.06 119 THR A CA 1
ATOM 986 C C . THR A 1 119 ? -5.534 -8.200 11.836 1.00 65.06 119 THR A C 1
ATOM 988 O O . THR A 1 119 ? -5.211 -8.177 13.023 1.00 65.06 119 THR A O 1
ATOM 991 N N . ARG A 1 120 ? -4.622 -8.439 10.875 1.00 65.38 120 ARG A N 1
ATOM 992 C CA . ARG A 1 120 ? -3.229 -8.838 11.186 1.00 65.38 120 ARG A CA 1
ATOM 993 C C . ARG A 1 120 ? -2.135 -8.312 10.265 1.00 65.38 120 ARG A C 1
ATOM 995 O O . ARG A 1 120 ? -1.016 -8.122 10.739 1.00 65.38 120 ARG A O 1
ATOM 1002 N N . LEU A 1 121 ? -2.406 -8.115 8.977 1.00 68.12 121 LEU A N 1
ATOM 1003 C CA . LEU A 1 121 ? -1.387 -7.649 8.034 1.00 68.12 121 LEU A CA 1
ATOM 1004 C C . LEU A 1 121 ? -1.637 -6.181 7.698 1.00 68.12 121 LEU A C 1
ATOM 1006 O O . LEU A 1 121 ? -2.762 -5.778 7.414 1.00 68.12 121 LEU A O 1
ATOM 1010 N N . GLY A 1 122 ? -0.567 -5.393 7.790 1.00 82.69 122 GLY A N 1
ATOM 1011 C CA . GLY A 1 122 ? -0.558 -3.997 7.380 1.00 82.69 122 GLY A CA 1
ATOM 1012 C C . GLY A 1 122 ? -0.651 -3.839 5.863 1.00 82.69 122 GLY A C 1
ATOM 1013 O O . GLY A 1 122 ? -0.564 -4.811 5.119 1.00 82.69 122 GLY A O 1
ATOM 1014 N N . ILE A 1 123 ? -0.789 -2.604 5.403 1.00 89.06 123 ILE A N 1
ATOM 1015 C CA . ILE A 1 123 ? -0.751 -2.250 3.983 1.00 89.06 123 ILE A CA 1
ATOM 1016 C C . ILE A 1 123 ? 0.696 -1.986 3.549 1.00 89.06 123 ILE A C 1
ATOM 1018 O O . ILE A 1 123 ? 1.527 -1.558 4.358 1.00 89.06 123 ILE A O 1
ATOM 1022 N N . TRP A 1 124 ? 1.018 -2.270 2.289 1.00 88.62 124 TRP A N 1
ATOM 1023 C CA . TRP A 1 124 ? 2.367 -2.084 1.757 1.00 88.62 124 TRP A CA 1
ATOM 1024 C C . TRP A 1 124 ? 2.446 -0.819 0.916 1.00 88.62 124 TRP A C 1
ATOM 1026 O O . TRP A 1 124 ? 1.702 -0.679 -0.046 1.00 88.62 124 TRP A O 1
ATOM 1036 N N . GLY A 1 125 ? 3.360 0.081 1.255 1.00 88.44 125 GLY A N 1
ATOM 1037 C CA . GLY A 1 125 ? 3.826 1.120 0.349 1.00 88.44 125 GLY A CA 1
ATOM 1038 C C . GLY A 1 125 ? 4.925 0.546 -0.522 1.00 88.44 125 GLY A C 1
ATOM 1039 O O . GLY A 1 125 ? 5.901 0.005 -0.008 1.00 88.44 125 GLY A O 1
ATOM 1040 N N . ASP A 1 126 ? 4.756 0.592 -1.829 1.00 83.12 126 ASP A N 1
ATOM 1041 C CA . ASP A 1 126 ? 5.697 -0.011 -2.756 1.00 83.12 126 ASP A CA 1
ATOM 1042 C C . ASP A 1 126 ? 6.254 1.067 -3.686 1.00 83.12 126 ASP A C 1
ATOM 1044 O O . ASP A 1 126 ? 5.544 1.927 -4.209 1.00 83.12 126 ASP A O 1
ATOM 1048 N N . TRP A 1 127 ? 7.577 1.029 -3.785 1.00 72.94 127 TRP A N 1
ATOM 1049 C CA . TRP A 1 127 ? 8.419 1.996 -4.468 1.00 72.94 127 TRP A CA 1
ATOM 1050 C C . TRP A 1 127 ? 8.785 1.533 -5.888 1.00 72.94 127 TRP A C 1
ATOM 1052 O O . TRP A 1 127 ? 9.469 2.249 -6.602 1.00 72.94 127 TRP A O 1
ATOM 1062 N N . SER A 1 128 ? 8.392 0.313 -6.284 1.00 60.28 128 SER A N 1
ATOM 1063 C CA . SER A 1 128 ? 9.073 -0.464 -7.332 1.00 60.28 128 SER A CA 1
ATOM 1064 C C . SER A 1 128 ? 8.234 -0.836 -8.559 1.00 60.28 128 SER A C 1
ATOM 1066 O O . SER A 1 128 ? 8.655 -1.679 -9.352 1.00 60.28 128 SER A O 1
ATOM 1068 N N . CYS A 1 129 ? 7.045 -0.263 -8.767 1.00 52.78 129 CYS A N 1
ATOM 1069 C CA . CYS A 1 129 ? 6.235 -0.685 -9.914 1.00 52.78 129 CYS A CA 1
ATOM 1070 C C . CYS A 1 129 ? 6.503 0.148 -11.175 1.00 52.78 129 CYS A C 1
ATOM 1072 O O . CYS A 1 129 ? 6.170 1.325 -11.231 1.00 52.78 129 CYS A O 1
ATOM 1074 N N . LEU A 1 130 ? 6.951 -0.572 -12.215 1.00 49.91 130 LEU A N 1
ATOM 1075 C CA . LEU A 1 130 ? 6.903 -0.245 -13.651 1.00 49.91 130 LEU A CA 1
ATOM 1076 C C . LEU A 1 130 ? 8.123 0.456 -14.272 1.00 49.91 130 LEU A C 1
ATOM 1078 O O . LEU A 1 130 ? 7.982 1.116 -15.299 1.00 49.91 130 LEU A O 1
ATOM 1082 N N . GLY A 1 131 ? 9.326 0.274 -13.714 1.00 51.06 131 GLY A N 1
ATOM 1083 C CA . GLY A 1 131 ? 10.585 0.595 -14.413 1.00 51.06 131 GLY A CA 1
ATOM 1084 C C . GLY A 1 131 ? 10.783 2.076 -14.759 1.00 51.06 131 GLY A C 1
ATOM 1085 O O . GLY A 1 131 ? 11.619 2.403 -15.600 1.00 51.06 131 GLY A O 1
ATOM 1086 N N . LYS A 1 132 ? 9.991 2.960 -14.142 1.00 58.88 132 LYS A N 1
ATOM 1087 C CA . LYS A 1 132 ? 10.018 4.410 -14.361 1.00 58.88 132 LYS A CA 1
ATOM 1088 C C . LYS A 1 132 ? 10.244 5.218 -13.084 1.00 58.88 132 LYS A C 1
ATOM 1090 O O . LYS A 1 132 ? 10.382 6.427 -13.218 1.00 58.88 132 LYS A O 1
ATOM 1095 N N . ASP A 1 133 ? 10.317 4.561 -11.916 1.00 63.16 133 ASP A N 1
ATOM 1096 C CA . ASP A 1 133 ? 10.576 5.147 -10.589 1.00 63.16 133 ASP A CA 1
ATOM 1097 C C . ASP A 1 133 ? 9.937 6.533 -10.408 1.00 63.16 133 ASP A C 1
ATOM 1099 O O . ASP A 1 133 ? 10.564 7.462 -9.925 1.00 63.16 133 ASP A O 1
ATOM 1103 N N . ASP A 1 134 ? 8.698 6.708 -10.864 1.00 76.00 134 ASP A N 1
ATOM 1104 C CA . ASP A 1 134 ? 8.026 8.006 -10.927 1.00 76.00 134 ASP A CA 1
ATOM 1105 C C . ASP A 1 134 ? 6.765 8.054 -10.063 1.00 76.00 134 ASP A C 1
ATOM 1107 O O . ASP A 1 134 ? 6.149 9.109 -9.966 1.00 76.00 134 ASP A O 1
ATOM 1111 N N . HIS A 1 135 ? 6.395 6.953 -9.397 1.00 82.69 135 HIS A N 1
ATOM 1112 C CA . HIS A 1 135 ? 5.197 6.867 -8.561 1.00 82.69 135 HIS A CA 1
ATOM 1113 C C . HIS A 1 135 ? 5.441 6.088 -7.264 1.00 82.69 135 HIS A C 1
ATOM 1115 O O . HIS A 1 135 ? 6.132 5.072 -7.248 1.00 82.69 135 HIS A O 1
ATOM 1121 N N . TYR A 1 136 ? 4.755 6.502 -6.198 1.00 86.50 136 TYR A N 1
ATOM 1122 C CA . TYR A 1 136 ? 4.592 5.732 -4.965 1.00 86.50 136 TYR A CA 1
ATOM 1123 C C . TYR A 1 136 ? 3.129 5.347 -4.777 1.00 86.50 136 TYR A C 1
ATOM 1125 O O . TYR A 1 136 ? 2.236 6.199 -4.867 1.00 86.50 136 TYR A O 1
ATOM 1133 N N . PHE A 1 137 ? 2.875 4.081 -4.453 1.00 87.50 137 PHE A N 1
ATOM 1134 C CA . PHE A 1 137 ? 1.525 3.551 -4.279 1.00 87.50 137 PHE A CA 1
ATOM 1135 C C . PHE A 1 137 ? 1.400 2.687 -3.026 1.00 87.50 137 PHE A C 1
ATOM 1137 O O . PHE A 1 137 ? 2.336 2.010 -2.604 1.00 87.50 137 PHE A O 1
ATOM 1144 N N . LEU A 1 138 ? 0.196 2.683 -2.457 1.00 88.94 138 LEU A N 1
ATOM 1145 C CA . LEU A 1 138 ? -0.219 1.703 -1.464 1.00 88.94 138 LEU A CA 1
ATOM 1146 C C . LEU A 1 138 ? -0.851 0.493 -2.162 1.00 88.94 138 LEU A C 1
ATOM 1148 O O . LEU A 1 138 ? -1.663 0.649 -3.079 1.00 88.94 138 LEU A O 1
ATOM 1152 N N . ASN A 1 139 ? -0.516 -0.693 -1.657 1.00 87.38 139 ASN A N 1
ATOM 1153 C CA . ASN A 1 139 ? -0.969 -2.007 -2.095 1.00 87.38 139 ASN A CA 1
ATOM 1154 C C . ASN A 1 139 ? -1.537 -2.820 -0.933 1.00 87.38 139 ASN A C 1
ATOM 1156 O O . ASN A 1 139 ? -0.954 -2.881 0.153 1.00 87.38 139 ASN A O 1
ATOM 1160 N N . CYS A 1 140 ? -2.642 -3.516 -1.197 1.00 86.75 140 CYS A N 1
ATOM 1161 C CA . CYS A 1 140 ? -3.217 -4.466 -0.262 1.00 86.75 140 CYS A CA 1
ATOM 1162 C C . CYS A 1 140 ? -2.511 -5.819 -0.425 1.00 86.75 140 CYS A C 1
ATOM 1164 O O . CYS A 1 140 ? -2.526 -6.368 -1.527 1.00 86.75 140 CYS A O 1
ATOM 1166 N N . PRO A 1 141 ? -1.926 -6.400 0.638 1.00 80.88 141 PRO A N 1
ATOM 1167 C CA . PRO A 1 141 ? -1.256 -7.696 0.532 1.00 80.88 141 PRO A CA 1
ATOM 1168 C C . PRO A 1 141 ? -2.226 -8.863 0.308 1.00 80.88 141 PRO A C 1
ATOM 1170 O O . PRO A 1 141 ? -1.808 -9.906 -0.177 1.00 80.88 141 PRO A O 1
ATOM 1173 N N . PHE A 1 142 ? -3.509 -8.709 0.653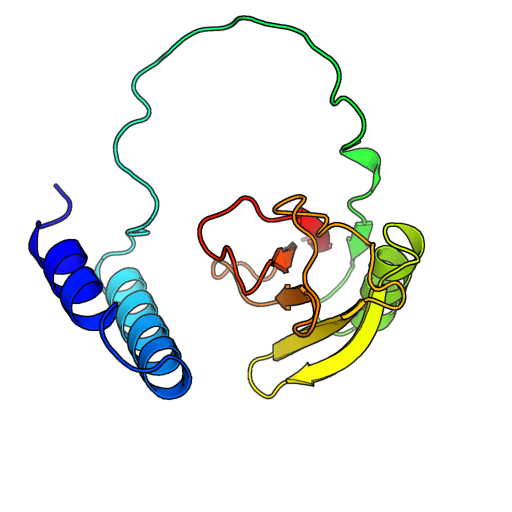 1.00 79.31 142 PHE A N 1
ATOM 1174 C CA . PHE A 1 142 ? -4.524 -9.758 0.484 1.00 79.31 142 PHE A CA 1
ATOM 1175 C C . PHE A 1 142 ? -5.186 -9.749 -0.891 1.00 79.31 142 PHE A C 1
ATOM 1177 O O . PHE A 1 142 ? -5.820 -10.727 -1.272 1.00 79.31 142 PHE A O 1
ATOM 1184 N N . ARG A 1 143 ? -5.095 -8.623 -1.601 1.00 75.25 143 ARG A N 1
ATOM 1185 C CA . ARG A 1 143 ? -5.733 -8.396 -2.897 1.00 75.25 143 ARG A CA 1
ATOM 1186 C C . ARG A 1 143 ? -4.746 -7.684 -3.806 1.00 75.25 143 ARG A C 1
ATOM 1188 O O . ARG A 1 143 ? -4.887 -6.502 -4.112 1.00 75.25 143 ARG A O 1
ATOM 1195 N N . ILE A 1 144 ? -3.686 -8.415 -4.146 1.00 67.00 144 ILE A N 1
ATOM 1196 C CA . ILE A 1 144 ? -2.596 -7.940 -5.013 1.00 67.00 144 ILE A CA 1
ATOM 1197 C C . ILE A 1 144 ? -3.118 -7.688 -6.444 1.00 67.00 144 ILE A C 1
ATOM 1199 O O . ILE A 1 144 ? -2.539 -6.898 -7.184 1.00 67.00 144 ILE A O 1
ATOM 1203 N N . ASP A 1 145 ? -4.242 -8.317 -6.792 1.00 62.47 145 ASP A N 1
ATOM 1204 C CA . ASP A 1 145 ? -5.018 -8.194 -8.027 1.00 62.47 145 ASP A CA 1
ATOM 1205 C C . ASP A 1 145 ? -5.877 -6.915 -8.116 1.00 62.47 145 ASP A C 1
ATOM 1207 O O . ASP A 1 145 ? -6.384 -6.584 -9.187 1.00 62.47 145 ASP A O 1
ATOM 1211 N N . GLN A 1 146 ? -6.067 -6.181 -7.014 1.00 62.22 146 GLN A N 1
ATOM 1212 C CA . GLN A 1 146 ? -6.927 -4.995 -6.980 1.00 62.22 146 GLN A CA 1
ATOM 1213 C C . GLN A 1 146 ? -6.204 -3.670 -7.278 1.00 62.22 146 GLN A C 1
ATOM 1215 O O . GLN A 1 146 ? -4.980 -3.574 -7.350 1.00 62.22 146 GLN A O 1
ATOM 1220 N N . LYS A 1 147 ? -7.013 -2.610 -7.448 1.00 67.25 147 LYS A N 1
ATOM 1221 C CA . LYS A 1 147 ? -6.578 -1.230 -7.716 1.00 67.25 147 LYS A CA 1
ATOM 1222 C C . LYS A 1 147 ? -5.554 -0.746 -6.682 1.00 67.25 147 LYS A C 1
ATOM 1224 O O . LYS A 1 147 ? -5.726 -0.938 -5.486 1.00 67.25 147 LYS A O 1
ATOM 1229 N N . LYS A 1 148 ? -4.526 -0.034 -7.136 1.00 81.88 148 LYS A N 1
ATOM 1230 C CA . LYS A 1 148 ? -3.525 0.603 -6.268 1.00 81.88 148 LYS A CA 1
ATOM 1231 C C . LYS A 1 148 ? -3.957 2.025 -5.917 1.00 81.88 148 LYS A C 1
ATOM 1233 O O . LYS A 1 148 ? -4.626 2.677 -6.718 1.00 81.88 148 LYS A O 1
ATOM 1238 N N . VAL A 1 149 ? -3.554 2.528 -4.750 1.00 86.25 149 VAL A N 1
ATOM 1239 C CA . VAL A 1 149 ? -3.765 3.943 -4.391 1.00 86.25 149 VAL A CA 1
ATOM 1240 C C . VAL A 1 149 ? -2.462 4.699 -4.587 1.00 86.25 149 VAL A C 1
ATOM 1242 O O . VAL A 1 149 ? -1.509 4.476 -3.846 1.00 86.25 149 VAL A O 1
ATOM 1245 N N . ILE A 1 150 ? -2.425 5.608 -5.560 1.00 87.50 150 ILE A N 1
ATOM 1246 C CA . ILE A 1 150 ? -1.274 6.489 -5.788 1.00 87.50 150 ILE A CA 1
ATOM 1247 C C . ILE A 1 150 ? -1.228 7.543 -4.674 1.00 87.50 150 ILE A C 1
ATOM 1249 O O . ILE A 1 150 ? -2.248 8.163 -4.349 1.00 87.50 150 ILE A O 1
ATOM 1253 N N . ILE A 1 151 ? -0.046 7.725 -4.086 1.00 88.62 151 ILE A N 1
ATOM 1254 C CA . ILE A 1 151 ? 0.224 8.732 -3.052 1.00 88.62 151 ILE A CA 1
ATOM 1255 C C . ILE A 1 151 ? 1.131 9.828 -3.586 1.00 88.62 151 ILE A C 1
ATOM 1257 O O . ILE A 1 151 ? 0.864 10.992 -3.314 1.00 88.62 151 ILE A O 1
ATOM 1261 N N . ALA A 1 152 ? 2.180 9.477 -4.331 1.00 87.38 152 ALA A N 1
ATOM 1262 C CA . ALA A 1 152 ? 3.158 10.448 -4.802 1.00 87.38 152 ALA A CA 1
ATOM 1263 C C . ALA A 1 152 ? 3.569 10.204 -6.250 1.00 87.38 152 ALA A C 1
ATOM 1265 O O . ALA A 1 152 ? 3.565 9.057 -6.702 1.00 87.38 152 ALA A O 1
ATOM 1266 N N . ILE A 1 153 ? 3.959 11.282 -6.930 1.00 86.44 153 ILE A N 1
ATOM 1267 C CA . ILE A 1 153 ? 4.612 11.267 -8.241 1.00 86.44 153 ILE A CA 1
ATOM 1268 C C . ILE A 1 153 ? 5.918 12.065 -8.207 1.00 86.44 153 ILE A C 1
ATOM 1270 O O . ILE A 1 153 ? 5.962 13.130 -7.592 1.00 86.44 153 ILE A O 1
ATOM 1274 N N . GLN A 1 154 ? 6.972 11.579 -8.862 1.00 81.12 154 GLN A N 1
ATOM 1275 C CA . GLN A 1 154 ? 8.219 12.332 -9.021 1.00 81.12 154 GLN A CA 1
ATOM 1276 C C . GLN A 1 154 ? 8.130 13.256 -10.240 1.00 81.12 154 GLN A C 1
ATOM 1278 O O . GLN A 1 154 ? 7.770 12.824 -11.337 1.00 81.12 154 GLN A O 1
ATOM 1283 N N . GLU A 1 155 ? 8.470 14.534 -10.060 1.00 73.69 155 GLU A N 1
ATOM 1284 C CA . GLU A 1 155 ? 8.631 15.460 -11.186 1.00 73.69 155 GLU A CA 1
ATOM 1285 C C . GLU A 1 155 ? 9.928 15.153 -11.957 1.00 73.69 155 GLU A C 1
ATOM 1287 O O . GLU A 1 155 ? 10.973 14.903 -11.358 1.00 73.69 155 GLU A O 1
ATOM 1292 N N . LYS A 1 156 ? 9.842 15.137 -13.294 1.00 65.06 156 LYS A N 1
ATOM 1293 C CA . LYS A 1 156 ? 10.986 14.934 -14.198 1.00 65.06 156 LYS A CA 1
ATOM 1294 C C . LYS A 1 156 ? 11.743 16.224 -14.472 1.00 65.06 156 LYS A C 1
ATOM 1296 O O . LYS A 1 156 ? 11.069 17.268 -14.618 1.00 65.06 156 LYS A O 1
#

Nearest PDB structures (foldseek):
  6ipy-assembly1_A  TM=2.838E-01  e=5.200E+00  Homo sapiens
  3cqt-assembly1_A  TM=2.856E-01  e=7.110E+00  unclassified
  3uf4-assembly1_A  TM=2.761E-01  e=8.057E+00  Mus musculus
  4eik-assembly1_A  TM=2.910E-01  e=9.721E+00  Homo sapiens